Protein AF-T0JIM7-F1 (afdb_monomer_lite)

Foldseek 3Di:
DVVLVLLVVVWWWKKKKKFFPPDQQRWMWIWIWTQHPVRDIDTPDTDRIDGDGNDDVVVVVCVVCVQWDKAAPCVVLVVLLLVVCQVVPFDADPVVRDTPDDDPVVSVVVVVPDDRFAASDDDPVTMGIGMMIIHGDPNSVVVVVVVVCVVPCVVVVDDPVVPD

Radius of gyration: 20.92 Å; chains: 1; bounding box: 67×40×55 Å

Structure (mmCIF, N/CA/C/O backbone):
data_AF-T0JIM7-F1
#
_entry.id   AF-T0JIM7-F1
#
loop_
_atom_site.group_PDB
_atom_site.id
_atom_site.type_symbol
_atom_site.label_atom_id
_atom_site.label_alt_id
_atom_site.label_comp_id
_atom_site.label_asym_id
_atom_site.label_entity_id
_atom_site.label_seq_id
_atom_site.pdbx_PDB_ins_code
_atom_site.Cartn_x
_atom_site.Cartn_y
_atom_site.Cartn_z
_atom_site.occupancy
_atom_site.B_iso_or_equiv
_atom_site.auth_seq_id
_atom_site.auth_comp_id
_atom_site.auth_asym_id
_atom_site.auth_atom_id
_atom_site.pdbx_PDB_model_num
ATOM 1 N N . MET A 1 1 ? -10.910 3.613 17.545 1.00 74.69 1 MET A N 1
ATOM 2 C CA . MET A 1 1 ? -9.648 2.820 17.351 1.00 74.69 1 MET A CA 1
ATOM 3 C C . MET A 1 1 ? -8.593 3.648 16.605 1.00 74.69 1 MET A C 1
ATOM 5 O O . MET A 1 1 ? -8.886 4.074 15.494 1.00 74.69 1 MET A O 1
ATOM 9 N N . PRO A 1 2 ? -7.342 3.807 17.102 1.00 83.56 2 PRO A N 1
ATOM 10 C CA . PRO A 1 2 ? -6.458 4.910 16.692 1.00 83.56 2 PRO A CA 1
ATOM 11 C C . PRO A 1 2 ? -6.187 5.067 15.190 1.00 83.56 2 PRO A C 1
ATOM 13 O O . PRO A 1 2 ? -6.072 6.192 14.723 1.00 83.56 2 PRO A O 1
ATOM 16 N N . TRP A 1 3 ? -6.057 3.973 14.433 1.00 90.19 3 TRP A N 1
ATOM 17 C CA . TRP A 1 3 ? -5.817 4.029 12.984 1.00 90.19 3 TRP A CA 1
ATOM 18 C C . TRP A 1 3 ? -7.104 4.190 12.169 1.00 90.19 3 TRP A C 1
ATOM 20 O O . TRP A 1 3 ? -7.096 4.895 11.172 1.00 90.19 3 TRP A O 1
ATOM 30 N N . MET A 1 4 ? -8.219 3.591 12.590 1.00 92.50 4 MET A N 1
ATOM 31 C CA . MET A 1 4 ? -9.506 3.789 11.914 1.00 92.50 4 MET A CA 1
ATOM 32 C C . MET A 1 4 ? -9.985 5.237 12.087 1.00 92.50 4 MET A C 1
ATOM 34 O O . MET A 1 4 ? -10.427 5.862 11.127 1.00 92.50 4 MET A O 1
ATOM 38 N N . ASP A 1 5 ? -9.813 5.789 13.293 1.00 91.19 5 ASP A N 1
ATOM 39 C CA . ASP A 1 5 ? -10.121 7.191 13.588 1.00 91.19 5 ASP A CA 1
ATOM 40 C C . ASP A 1 5 ? -9.229 8.131 12.767 1.00 91.19 5 ASP A C 1
ATOM 42 O O . ASP A 1 5 ? -9.697 9.156 12.284 1.00 91.19 5 ASP A O 1
ATOM 46 N N . ALA A 1 6 ? -7.954 7.770 12.574 1.00 92.94 6 ALA A N 1
ATOM 47 C CA . ALA A 1 6 ? -7.019 8.535 11.752 1.00 92.94 6 ALA A CA 1
ATOM 48 C C . ALA A 1 6 ? -7.495 8.641 10.294 1.00 92.94 6 ALA A C 1
ATOM 50 O O . ALA A 1 6 ? -7.589 9.752 9.779 1.00 92.94 6 ALA A O 1
ATOM 51 N N . ILE A 1 7 ? -7.914 7.528 9.676 1.00 94.00 7 ILE A N 1
ATOM 52 C CA . ILE A 1 7 ? -8.484 7.550 8.314 1.00 94.00 7 ILE A CA 1
ATOM 53 C C . ILE A 1 7 ? -9.724 8.451 8.273 1.00 94.00 7 ILE A C 1
ATOM 55 O O . ILE A 1 7 ? -9.853 9.290 7.384 1.00 94.00 7 ILE A O 1
ATOM 59 N N . ASN A 1 8 ? -10.618 8.335 9.258 1.00 90.25 8 ASN A N 1
ATOM 60 C CA . ASN A 1 8 ? -11.823 9.165 9.322 1.00 90.25 8 ASN A CA 1
ATOM 61 C C . ASN A 1 8 ? -11.515 10.670 9.496 1.00 90.25 8 ASN A C 1
ATOM 63 O O . ASN A 1 8 ? -12.306 11.517 9.086 1.00 90.25 8 ASN A O 1
ATOM 67 N N . ASN A 1 9 ? -10.357 11.009 10.069 1.00 91.25 9 ASN A N 1
ATOM 68 C CA . ASN A 1 9 ? -9.869 12.383 10.209 1.00 91.25 9 ASN A CA 1
ATOM 69 C C . ASN A 1 9 ? -9.078 12.885 8.987 1.00 91.25 9 ASN A C 1
ATOM 71 O O . ASN A 1 9 ? -8.677 14.049 8.967 1.00 91.25 9 ASN A O 1
ATOM 75 N N . GLY A 1 10 ? -8.886 12.045 7.965 1.00 93.06 10 GLY A N 1
ATOM 76 C CA . GLY A 1 10 ? -8.150 12.377 6.745 1.00 93.06 10 GLY A CA 1
ATOM 77 C C . GLY A 1 10 ? -6.639 12.142 6.822 1.00 93.06 10 GLY A C 1
ATOM 78 O O .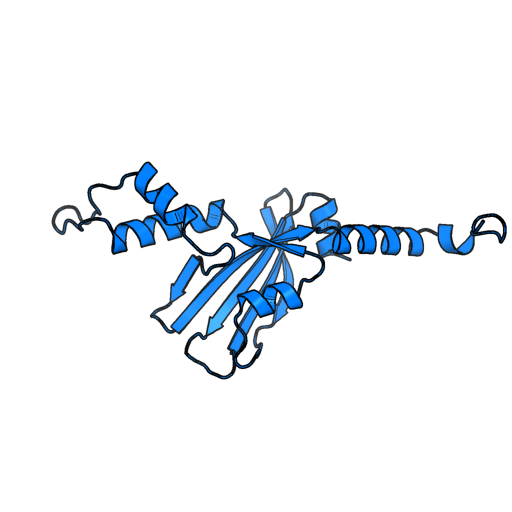 GLY A 1 10 ? -5.926 12.611 5.938 1.00 93.06 10 GLY A O 1
ATOM 79 N N . ASP A 1 11 ? -6.155 11.441 7.850 1.00 95.88 11 ASP A N 1
ATOM 80 C CA . ASP A 1 11 ? -4.767 10.981 7.922 1.00 95.88 11 ASP A CA 1
ATOM 81 C C . ASP A 1 11 ? -4.591 9.678 7.125 1.00 95.88 11 ASP A C 1
ATOM 83 O O . ASP A 1 11 ? -5.513 8.867 6.997 1.00 95.88 11 ASP A O 1
ATOM 87 N N . ASP A 1 12 ? -3.377 9.435 6.638 1.00 96.75 12 ASP A N 1
ATOM 88 C CA . ASP A 1 12 ? -3.067 8.227 5.881 1.00 96.75 12 ASP A CA 1
ATOM 89 C C . ASP A 1 12 ? -2.652 7.083 6.807 1.00 96.75 12 ASP A C 1
ATOM 91 O O . ASP A 1 12 ? -1.831 7.250 7.712 1.00 96.75 12 ASP A O 1
ATOM 95 N N . VAL A 1 13 ? -3.177 5.884 6.550 1.00 97.62 13 VAL A N 1
ATOM 96 C CA . VAL A 1 13 ? -2.736 4.651 7.208 1.00 97.62 13 VAL A CA 1
ATOM 97 C C . VAL A 1 13 ? -1.993 3.793 6.202 1.00 97.62 13 VAL A C 1
ATOM 99 O O . VAL A 1 13 ? -2.571 3.324 5.222 1.00 97.62 13 VAL A O 1
ATOM 102 N N . ILE A 1 14 ? -0.707 3.580 6.467 1.00 98.06 14 ILE A N 1
ATOM 103 C CA . ILE A 1 14 ? 0.203 2.849 5.591 1.00 98.06 14 ILE A CA 1
ATOM 104 C C . ILE A 1 14 ? 0.658 1.564 6.277 1.00 98.06 14 ILE A C 1
ATOM 106 O O . ILE A 1 14 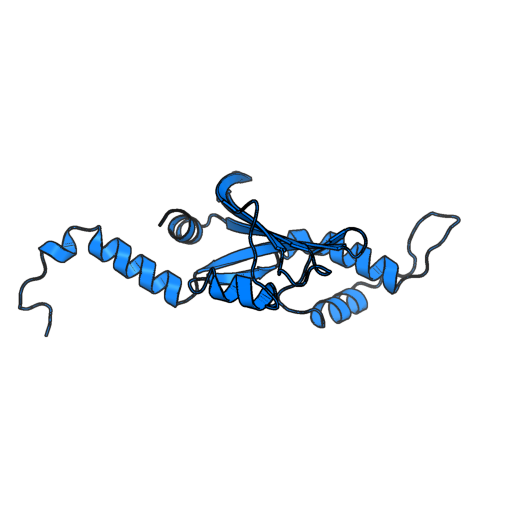? 1.081 1.575 7.436 1.00 98.06 14 ILE A O 1
ATOM 110 N N . LEU A 1 15 ? 0.593 0.462 5.540 1.00 98.06 15 LEU A N 1
ATOM 111 C CA . LEU A 1 15 ? 1.189 -0.816 5.885 1.00 98.06 15 LEU A CA 1
ATOM 112 C C . LEU A 1 15 ? 2.456 -1.020 5.058 1.00 98.06 15 LEU A C 1
ATOM 114 O O . LEU A 1 15 ? 2.390 -1.128 3.838 1.00 98.06 15 LEU A O 1
ATOM 118 N N . GLU A 1 16 ? 3.596 -1.129 5.723 1.00 98.25 16 GLU A N 1
ATOM 119 C CA . GLU A 1 16 ? 4.840 -1.606 5.118 1.00 98.25 16 GLU A CA 1
ATOM 120 C C . GLU A 1 16 ? 5.047 -3.067 5.506 1.00 98.25 16 GLU A C 1
ATOM 122 O O . GLU A 1 16 ? 4.813 -3.439 6.660 1.00 98.25 16 GLU A O 1
ATOM 127 N N . ALA A 1 17 ? 5.453 -3.905 4.556 1.00 98.00 17 ALA A N 1
ATOM 128 C CA . ALA A 1 17 ? 5.713 -5.312 4.827 1.00 98.00 17 ALA A CA 1
ATOM 129 C C . ALA A 1 17 ? 6.868 -5.861 3.990 1.00 98.00 17 ALA A C 1
ATOM 131 O O . ALA A 1 17 ? 7.003 -5.511 2.820 1.00 98.00 17 ALA A O 1
ATOM 132 N N . ASP A 1 18 ? 7.632 -6.775 4.587 1.00 97.69 18 ASP A N 1
ATOM 133 C CA . ASP A 1 18 ? 8.630 -7.580 3.885 1.00 97.69 18 ASP A CA 1
ATOM 134 C C . ASP A 1 18 ? 8.184 -9.043 3.860 1.00 97.69 18 ASP A C 1
ATOM 136 O O . ASP A 1 18 ? 7.848 -9.615 4.902 1.00 97.69 18 ASP A O 1
ATOM 140 N N . GLU A 1 19 ? 8.246 -9.676 2.693 1.00 96.88 19 GLU A N 1
ATOM 141 C CA . GLU A 1 19 ? 7.973 -11.099 2.492 1.00 96.88 19 GLU A CA 1
ATOM 142 C C . GLU A 1 19 ? 9.234 -11.830 2.036 1.00 96.88 19 GLU A C 1
ATOM 144 O O . GLU A 1 19 ? 9.790 -11.534 0.984 1.00 96.88 19 GLU A O 1
ATOM 149 N N . TRP A 1 20 ? 9.659 -12.864 2.765 1.00 95.75 20 TRP A N 1
ATOM 150 C CA . TRP A 1 20 ? 10.713 -13.763 2.285 1.00 95.75 20 TRP A CA 1
ATOM 151 C C . TRP A 1 20 ? 10.132 -14.833 1.351 1.00 95.75 20 TRP A C 1
ATOM 153 O O . TRP A 1 20 ? 9.814 -15.944 1.793 1.00 95.75 20 TRP A O 1
ATOM 163 N N . VAL A 1 21 ? 10.073 -14.530 0.053 1.00 92.25 21 VAL A N 1
ATOM 164 C CA . VAL A 1 21 ? 9.375 -15.331 -0.977 1.00 92.25 21 VAL A CA 1
ATOM 165 C C . VAL A 1 21 ? 9.882 -16.772 -1.104 1.00 92.25 21 VAL A C 1
ATOM 167 O O . VAL A 1 21 ? 9.123 -17.702 -1.366 1.00 92.25 21 VAL A O 1
ATOM 170 N N . ASN A 1 22 ? 11.170 -17.008 -0.834 1.00 87.62 22 ASN A N 1
ATOM 171 C CA . ASN A 1 22 ? 11.784 -18.338 -0.939 1.00 87.62 22 ASN A CA 1
ATOM 172 C C . ASN A 1 22 ? 11.668 -19.182 0.346 1.00 87.62 22 ASN A C 1
ATOM 174 O O . ASN A 1 22 ? 12.316 -20.229 0.470 1.00 87.62 22 ASN A O 1
ATOM 178 N N . LYS A 1 23 ? 10.908 -18.735 1.354 1.00 84.44 23 LYS A N 1
ATOM 179 C CA . LYS A 1 23 ? 10.763 -19.439 2.637 1.00 84.44 23 LYS A CA 1
ATOM 180 C C . LYS A 1 23 ? 9.352 -20.004 2.779 1.00 84.44 23 LYS A C 1
ATOM 182 O O . LYS A 1 23 ? 8.402 -19.277 3.031 1.00 84.44 23 LYS A O 1
ATOM 187 N N . SER A 1 24 ? 9.235 -21.334 2.786 1.00 86.12 24 SER A N 1
ATOM 188 C CA . SER A 1 24 ? 7.957 -22.047 2.990 1.00 86.12 24 SER A CA 1
ATOM 189 C C . SER A 1 24 ? 7.279 -21.790 4.345 1.00 86.12 24 SER A C 1
ATOM 191 O O . SER A 1 24 ? 6.133 -22.183 4.552 1.00 86.12 24 SER A O 1
ATOM 193 N N . SER A 1 25 ? 7.973 -21.134 5.279 1.00 89.19 25 SER A N 1
ATOM 194 C CA . SER A 1 25 ? 7.411 -20.677 6.547 1.00 89.19 25 SER A CA 1
ATOM 195 C C . SER A 1 25 ? 6.491 -19.456 6.408 1.00 89.19 25 SER A C 1
ATOM 197 O O . SER A 1 25 ? 5.845 -19.095 7.392 1.00 89.19 25 SER A O 1
ATOM 199 N N . GLY A 1 26 ? 6.471 -18.787 5.247 1.00 90.88 26 GLY A N 1
ATOM 200 C CA . GLY A 1 26 ? 5.750 -17.526 5.038 1.00 90.88 26 GLY A CA 1
ATOM 201 C C . GLY A 1 26 ? 6.293 -16.411 5.921 1.00 90.88 26 GLY A C 1
ATOM 202 O O . GLY A 1 26 ? 5.519 -15.695 6.553 1.00 90.88 26 GLY A O 1
ATOM 203 N N . ARG A 1 27 ? 7.623 -16.356 6.070 1.00 95.69 27 ARG A N 1
ATOM 204 C CA . ARG A 1 27 ? 8.294 -15.424 6.984 1.00 95.69 27 ARG A CA 1
ATOM 205 C C . ARG A 1 27 ? 8.190 -13.999 6.444 1.00 95.69 27 ARG A C 1
ATOM 207 O O . ARG A 1 27 ? 8.464 -13.800 5.266 1.00 95.69 27 ARG A O 1
ATOM 214 N N . GLY A 1 28 ? 7.919 -13.045 7.330 1.00 95.62 28 GLY A N 1
ATOM 215 C CA . GLY A 1 28 ? 7.881 -11.623 7.000 1.00 95.62 28 GLY A CA 1
ATOM 216 C C . GLY A 1 28 ? 7.973 -10.698 8.197 1.00 95.62 28 GLY A C 1
ATOM 217 O O . GLY A 1 28 ? 8.112 -11.150 9.341 1.00 95.62 28 GLY A O 1
ATOM 218 N N . SER A 1 29 ? 7.884 -9.408 7.908 1.00 97.06 29 SER A N 1
ATOM 219 C CA . SER A 1 29 ? 7.771 -8.313 8.870 1.00 97.06 29 SER A CA 1
ATOM 220 C C . SER A 1 29 ? 6.683 -7.340 8.413 1.00 97.06 29 SER A C 1
ATOM 222 O O . SER A 1 29 ? 6.349 -7.293 7.232 1.00 97.06 29 SER A O 1
ATOM 224 N N . PHE A 1 30 ? 6.084 -6.616 9.358 1.00 96.81 30 PHE A N 1
ATOM 225 C CA . PHE A 1 30 ? 4.992 -5.681 9.089 1.00 96.81 30 PHE A CA 1
ATOM 226 C C . PHE A 1 30 ? 5.123 -4.467 10.000 1.00 96.81 30 PHE A C 1
ATOM 228 O O . PHE A 1 30 ? 5.380 -4.609 11.200 1.00 96.81 30 PHE A O 1
ATOM 235 N N . ILE A 1 31 ? 4.871 -3.287 9.454 1.00 97.75 31 ILE A N 1
ATOM 236 C CA . ILE A 1 31 ? 4.794 -2.027 10.182 1.00 97.75 31 ILE A CA 1
ATOM 237 C C . ILE A 1 31 ? 3.519 -1.326 9.735 1.00 97.75 31 ILE A C 1
ATOM 239 O O . ILE A 1 31 ? 3.353 -1.018 8.560 1.00 97.75 31 ILE A O 1
ATOM 243 N N . LEU A 1 32 ? 2.621 -1.056 10.679 1.00 97.31 32 LEU A N 1
ATOM 244 C CA . LEU A 1 32 ? 1.476 -0.186 10.441 1.00 97.31 32 LEU A CA 1
ATOM 245 C C . LEU A 1 32 ? 1.812 1.200 10.983 1.00 97.31 32 LEU A C 1
ATOM 247 O O . LEU A 1 32 ? 2.183 1.343 12.156 1.00 97.31 32 LEU A O 1
ATOM 251 N N . LYS A 1 33 ? 1.655 2.225 10.151 1.00 97.06 33 LYS A N 1
ATOM 252 C CA . LYS A 1 33 ? 1.912 3.615 10.517 1.00 97.06 33 LYS A CA 1
ATOM 253 C C . LYS A 1 33 ? 0.774 4.533 10.110 1.00 97.06 33 LYS A C 1
ATOM 255 O O . LYS A 1 33 ? 0.054 4.271 9.153 1.00 97.06 33 LYS A O 1
ATOM 260 N N . ILE A 1 34 ? 0.638 5.609 10.871 1.00 97.50 34 ILE A N 1
ATOM 261 C CA . ILE A 1 34 ? -0.223 6.744 10.557 1.00 97.50 34 ILE A CA 1
ATOM 262 C C . ILE A 1 34 ? 0.684 7.878 10.085 1.00 97.50 34 ILE A C 1
ATOM 264 O O . ILE A 1 34 ? 1.691 8.160 10.742 1.00 97.50 34 ILE A O 1
ATOM 268 N N . ILE A 1 35 ? 0.330 8.510 8.973 1.00 96.25 35 ILE A N 1
ATOM 269 C CA . ILE A 1 35 ? 0.972 9.715 8.454 1.00 96.25 35 ILE A CA 1
ATOM 270 C C . ILE A 1 35 ? -0.044 10.846 8.570 1.00 96.25 35 ILE A C 1
ATOM 272 O O . ILE A 1 35 ? -1.093 10.809 7.930 1.00 96.25 35 ILE A O 1
ATOM 276 N N . ASP A 1 36 ? 0.255 11.825 9.424 1.00 93.12 36 ASP A N 1
ATOM 277 C CA . ASP A 1 36 ? -0.644 12.959 9.634 1.00 93.12 36 ASP A CA 1
ATOM 278 C C . ASP A 1 36 ? -0.583 13.981 8.487 1.00 93.12 36 ASP A C 1
ATOM 280 O O . ASP A 1 36 ? 0.303 13.950 7.626 1.00 93.12 36 ASP A O 1
ATOM 284 N N . SER A 1 37 ? -1.492 14.956 8.508 1.00 89.19 37 SER A N 1
ATOM 285 C CA . SER A 1 37 ? -1.527 16.054 7.529 1.00 89.19 37 SER A CA 1
ATOM 286 C C . SER A 1 37 ? -0.218 16.858 7.408 1.00 89.19 37 SER A C 1
ATOM 288 O O . SER A 1 37 ? -0.017 17.559 6.417 1.00 89.19 37 SER A O 1
ATOM 290 N N . ASN A 1 38 ? 0.666 16.808 8.412 1.00 90.62 38 ASN A N 1
ATOM 291 C CA . ASN A 1 38 ? 1.977 17.464 8.410 1.00 90.62 38 ASN A CA 1
ATOM 292 C C . ASN A 1 38 ? 3.107 16.518 7.970 1.00 90.62 38 ASN A C 1
ATOM 294 O O . ASN A 1 38 ? 4.279 16.850 8.164 1.00 90.62 38 ASN A O 1
ATOM 298 N N . GLN A 1 39 ? 2.770 15.359 7.395 1.00 91.19 39 GLN A N 1
ATOM 299 C CA . GLN A 1 39 ? 3.707 14.318 6.966 1.00 91.19 39 GLN A CA 1
ATOM 300 C C . GLN A 1 39 ? 4.517 13.713 8.120 1.00 91.19 39 GLN A C 1
ATOM 302 O O . GLN A 1 39 ? 5.620 13.197 7.929 1.00 91.19 39 GLN A O 1
ATOM 307 N N . LYS A 1 40 ? 3.996 13.777 9.349 1.00 93.06 40 LYS A N 1
ATOM 308 C CA . LYS A 1 40 ? 4.643 13.147 10.495 1.00 93.06 40 LYS A CA 1
ATOM 309 C C . LYS A 1 40 ? 4.193 11.699 10.606 1.00 93.06 40 LYS A C 1
ATOM 311 O O . LYS A 1 40 ? 3.014 11.410 10.791 1.00 93.06 40 LYS A O 1
ATOM 316 N N . GLU A 1 41 ? 5.168 10.799 10.584 1.00 95.12 41 GLU A N 1
ATOM 317 C CA . GLU A 1 41 ? 4.916 9.372 10.738 1.00 95.12 41 GLU A CA 1
ATOM 318 C C . GLU A 1 41 ? 4.839 8.954 12.214 1.00 95.12 41 GLU A C 1
ATOM 320 O O . GLU A 1 41 ? 5.637 9.372 13.063 1.00 95.12 41 GLU A O 1
ATOM 325 N N . LYS A 1 42 ? 3.890 8.067 12.518 1.00 95.69 42 LYS A N 1
ATOM 326 C CA . LYS A 1 42 ? 3.760 7.387 13.806 1.00 95.69 42 LYS A CA 1
ATOM 327 C C . LYS A 1 42 ? 3.509 5.900 13.582 1.00 95.69 42 LYS A C 1
ATOM 329 O O . LYS A 1 42 ? 2.444 5.519 13.104 1.00 95.69 42 LYS A O 1
ATOM 334 N N . ILE A 1 43 ? 4.446 5.061 14.017 1.00 96.06 43 ILE A N 1
ATOM 335 C CA . ILE A 1 43 ? 4.252 3.607 14.070 1.00 96.06 43 ILE A CA 1
ATOM 336 C C . ILE A 1 43 ? 3.204 3.292 15.141 1.00 96.06 43 ILE A C 1
ATOM 338 O O . ILE A 1 43 ? 3.329 3.725 16.291 1.00 96.06 43 ILE A O 1
ATOM 342 N N . VAL A 1 44 ? 2.164 2.551 14.762 1.00 95.19 44 VAL A N 1
ATOM 343 C CA . VAL A 1 44 ? 1.105 2.107 15.683 1.00 95.19 44 VAL A CA 1
ATOM 344 C C . VAL A 1 44 ? 1.155 0.614 15.963 1.00 95.19 44 VAL A C 1
ATOM 346 O O . VAL A 1 44 ? 0.760 0.196 17.050 1.00 95.19 44 VAL A O 1
ATOM 349 N N . ILE A 1 45 ? 1.670 -0.181 15.024 1.00 94.56 45 ILE A N 1
ATOM 350 C CA . ILE A 1 45 ? 1.887 -1.618 15.191 1.00 94.56 45 ILE A CA 1
ATOM 351 C C . ILE A 1 45 ? 3.195 -1.993 14.501 1.00 94.56 45 ILE A C 1
ATOM 353 O O . ILE A 1 45 ? 3.471 -1.528 13.398 1.00 94.56 45 ILE A O 1
ATOM 357 N N . GLU A 1 46 ? 3.969 -2.868 15.136 1.00 96.44 46 GLU A N 1
ATOM 358 C CA . GLU A 1 46 ? 5.167 -3.467 14.557 1.00 96.44 46 GLU A CA 1
ATOM 359 C C . GLU A 1 46 ? 5.164 -4.977 14.829 1.00 96.44 46 GLU A C 1
ATOM 361 O O . GLU A 1 46 ? 5.090 -5.424 15.978 1.00 96.44 46 GLU A O 1
ATOM 366 N N . TRP A 1 47 ? 5.254 -5.768 13.762 1.00 96.12 47 TRP A N 1
ATOM 367 C CA . TRP A 1 47 ? 5.477 -7.209 13.811 1.00 96.12 47 TRP A CA 1
ATOM 368 C C . TRP A 1 47 ? 6.815 -7.515 13.138 1.00 96.12 47 TRP A C 1
ATOM 370 O O . TRP A 1 47 ? 6.851 -7.775 11.937 1.00 96.12 47 TRP A O 1
ATOM 380 N N . PRO A 1 48 ? 7.930 -7.516 13.889 1.00 94.81 48 PRO A N 1
ATOM 381 C CA . PRO A 1 48 ? 9.257 -7.716 13.303 1.00 94.81 48 PRO A CA 1
ATOM 382 C C . PRO A 1 48 ? 9.470 -9.152 12.801 1.00 94.81 48 PRO A C 1
ATOM 384 O O . PRO A 1 48 ? 10.364 -9.408 11.998 1.00 94.81 48 PRO A O 1
ATOM 387 N N . TYR A 1 49 ? 8.657 -10.096 13.286 1.00 93.75 49 TYR A N 1
ATOM 388 C CA . TYR A 1 49 ? 8.672 -11.492 12.868 1.00 93.75 49 TYR A CA 1
ATOM 389 C C . TYR A 1 49 ? 7.244 -12.019 12.784 1.00 93.75 49 TYR A C 1
ATOM 391 O O . TYR A 1 49 ? 6.579 -12.196 13.807 1.00 93.75 49 TYR A O 1
ATOM 399 N N . ALA A 1 50 ? 6.800 -12.321 11.574 1.00 92.81 50 ALA A N 1
ATOM 400 C CA . ALA A 1 50 ? 5.524 -12.956 11.306 1.00 92.81 50 ALA A CA 1
ATOM 401 C C . ALA A 1 50 ? 5.717 -14.181 10.404 1.00 92.81 50 ALA A C 1
ATOM 403 O O . ALA A 1 50 ? 6.678 -14.263 9.638 1.00 92.81 50 ALA A O 1
ATOM 404 N N . TYR A 1 51 ? 4.830 -15.164 10.550 1.00 94.25 51 TYR A N 1
ATOM 405 C CA . TYR A 1 51 ? 4.914 -16.450 9.861 1.00 94.25 51 TYR A CA 1
ATOM 406 C C . TYR A 1 51 ? 3.515 -16.887 9.442 1.00 94.25 51 TYR A C 1
ATOM 408 O O . TYR A 1 51 ? 2.688 -17.214 10.293 1.00 94.25 51 TYR A O 1
ATOM 416 N N . PHE A 1 52 ? 3.261 -16.912 8.136 1.00 92.31 52 PHE A N 1
ATOM 417 C CA . PHE A 1 52 ? 1.937 -17.221 7.582 1.00 92.31 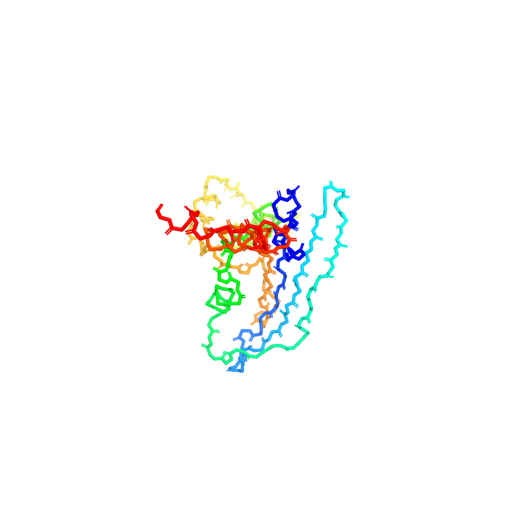52 PHE A CA 1
ATOM 418 C C . PHE A 1 52 ? 1.875 -18.547 6.822 1.00 92.31 52 PHE A C 1
ATOM 420 O O . PHE A 1 52 ? 0.838 -18.878 6.245 1.00 92.31 52 PHE A O 1
ATOM 427 N N . GLY A 1 53 ? 2.941 -19.351 6.859 1.00 91.31 53 GLY A N 1
ATOM 428 C CA . GLY A 1 53 ? 3.001 -20.625 6.146 1.00 91.31 53 GLY A CA 1
ATOM 429 C C . GLY A 1 53 ? 2.980 -20.427 4.630 1.00 91.31 53 GLY A C 1
ATOM 430 O O . GLY A 1 53 ? 3.641 -19.541 4.111 1.00 91.31 53 GLY A O 1
ATOM 431 N N . MET A 1 54 ? 2.218 -21.253 3.915 1.00 88.25 54 MET A N 1
ATOM 432 C CA . MET A 1 54 ? 2.166 -21.255 2.441 1.00 88.25 54 MET A CA 1
ATOM 433 C C . MET A 1 54 ? 1.123 -20.289 1.855 1.00 88.25 54 MET A C 1
ATOM 435 O O . MET A 1 54 ? 0.616 -20.515 0.761 1.00 88.25 54 MET A O 1
ATOM 439 N N . GLN A 1 55 ? 0.725 -19.271 2.610 1.00 91.44 55 GLN A N 1
ATOM 440 C CA . GLN A 1 55 ? -0.324 -18.338 2.202 1.00 91.44 55 GLN A CA 1
ATOM 441 C C . GLN A 1 55 ? 0.308 -17.156 1.478 1.00 91.44 55 GLN A C 1
ATOM 443 O O . GLN A 1 55 ? 1.348 -16.678 1.927 1.00 91.44 55 GLN A O 1
ATOM 448 N N . SER A 1 56 ? -0.317 -16.686 0.396 1.00 92.56 56 SER A N 1
ATOM 449 C CA . SER A 1 56 ? 0.139 -15.471 -0.279 1.00 92.56 56 SER A CA 1
ATOM 450 C C . SER A 1 56 ? 0.014 -14.277 0.665 1.00 92.56 56 SER A C 1
ATOM 452 O O . SER A 1 56 ? -0.916 -14.206 1.479 1.00 92.56 56 SER A O 1
ATOM 454 N N . TYR A 1 57 ? 0.943 -13.329 0.563 1.00 94.88 57 TYR A N 1
ATOM 455 C CA . TYR A 1 57 ? 0.878 -12.122 1.381 1.00 94.88 57 TYR A CA 1
ATOM 456 C C . TYR A 1 57 ? -0.346 -11.278 1.041 1.00 94.88 57 TYR A C 1
ATOM 458 O O . TYR A 1 57 ? -0.966 -10.738 1.951 1.00 94.88 57 TYR A O 1
ATOM 466 N N . GLU A 1 58 ? -0.793 -11.289 -0.216 1.00 94.00 58 GLU A N 1
ATOM 467 C CA . GLU A 1 58 ? -2.071 -10.701 -0.620 1.00 94.00 58 GLU A CA 1
ATOM 468 C C . GLU A 1 58 ? -3.247 -11.203 0.242 1.00 94.00 58 GLU A C 1
ATOM 470 O O . GLU A 1 58 ? -3.975 -10.405 0.842 1.00 94.00 58 GLU A O 1
ATOM 475 N N . ASP A 1 59 ? -3.402 -12.523 0.383 1.00 94.50 59 ASP A N 1
ATOM 476 C CA . ASP A 1 59 ? -4.461 -13.106 1.211 1.00 94.50 59 ASP A CA 1
ATOM 477 C C . ASP A 1 59 ? -4.247 -12.812 2.698 1.00 94.50 59 ASP A C 1
ATOM 479 O O . ASP A 1 59 ? -5.205 -12.695 3.468 1.00 94.50 59 ASP A O 1
ATOM 483 N N . VAL A 1 60 ? -2.992 -12.754 3.149 1.00 95.50 60 VAL A N 1
ATOM 484 C CA . VAL A 1 60 ? -2.651 -12.389 4.529 1.00 95.50 60 VAL A CA 1
ATOM 485 C C . VAL A 1 60 ? -3.091 -10.957 4.825 1.00 95.50 60 VAL A C 1
ATOM 487 O O . VAL A 1 60 ? -3.791 -10.755 5.817 1.00 95.50 60 VAL A O 1
ATOM 490 N N . PHE A 1 61 ? -2.764 -9.986 3.969 1.00 96.19 61 PHE A N 1
ATOM 491 C CA . PHE A 1 61 ? -3.137 -8.585 4.160 1.00 96.19 61 PHE A CA 1
ATOM 492 C C . PHE A 1 61 ? -4.656 -8.433 4.276 1.00 96.19 61 PHE A C 1
ATOM 494 O O . PHE A 1 61 ? -5.146 -7.896 5.272 1.00 96.19 61 PHE A O 1
ATOM 501 N N . ARG A 1 62 ? -5.414 -9.015 3.335 1.00 95.50 62 ARG A N 1
ATOM 502 C CA . ARG A 1 62 ? -6.889 -8.966 3.333 1.00 95.50 62 ARG A CA 1
ATOM 503 C C . ARG A 1 62 ? -7.509 -9.553 4.609 1.00 95.50 62 ARG A C 1
ATOM 505 O O . ARG A 1 62 ? -8.561 -9.105 5.054 1.00 95.50 62 ARG A O 1
ATOM 512 N N . ARG A 1 63 ? -6.868 -10.552 5.226 1.00 94.81 63 ARG A N 1
ATOM 513 C CA . ARG A 1 63 ? -7.365 -11.195 6.458 1.00 94.81 63 ARG A CA 1
ATOM 514 C C . ARG A 1 63 ? -6.927 -10.511 7.741 1.00 94.81 63 ARG A C 1
ATOM 516 O O . ARG A 1 63 ? -7.652 -10.602 8.729 1.00 94.81 63 ARG A O 1
ATOM 523 N N . LEU A 1 64 ? -5.762 -9.870 7.752 1.00 94.00 64 LEU A N 1
ATOM 524 C CA . LEU A 1 64 ? -5.307 -9.074 8.894 1.00 94.00 64 LEU A CA 1
ATOM 525 C C . LEU A 1 64 ? -6.095 -7.766 9.009 1.00 94.00 64 LEU A C 1
ATOM 527 O O . LEU A 1 64 ? -6.353 -7.305 10.122 1.00 94.00 64 LEU A O 1
ATOM 531 N N . PHE A 1 65 ? -6.527 -7.207 7.876 1.00 95.38 65 PHE A N 1
ATOM 532 C CA . PHE A 1 65 ? -7.228 -5.926 7.807 1.00 95.38 65 PHE A CA 1
ATOM 533 C C . PHE A 1 65 ? -8.602 -6.052 7.126 1.00 95.38 65 PHE A C 1
ATOM 535 O O . PHE A 1 65 ? -8.867 -5.360 6.150 1.00 95.38 65 PHE A O 1
ATOM 542 N N . PRO A 1 66 ? -9.525 -6.887 7.645 1.00 95.81 66 PRO A N 1
ATOM 543 C CA . PRO A 1 66 ? -10.832 -7.109 7.013 1.00 95.81 66 PRO A CA 1
ATOM 544 C C . PRO A 1 66 ? -11.744 -5.869 7.044 1.00 95.81 66 PRO A C 1
ATOM 546 O O . PRO A 1 66 ? -12.760 -5.813 6.357 1.00 95.81 66 PRO A O 1
ATOM 549 N N . TRP A 1 67 ? -11.401 -4.888 7.877 1.00 95.31 67 TRP A N 1
ATOM 550 C CA . TRP A 1 67 ? -12.083 -3.604 8.009 1.00 95.31 67 TRP A CA 1
ATOM 551 C C . TRP A 1 67 ? -11.631 -2.573 6.962 1.00 95.31 67 TRP A C 1
ATOM 553 O O . TRP A 1 67 ? -12.222 -1.495 6.892 1.00 95.31 67 TRP A O 1
ATOM 563 N N . ALA A 1 68 ? -10.582 -2.877 6.191 1.00 97.12 68 ALA A N 1
ATOM 564 C CA . ALA A 1 68 ? -9.984 -1.961 5.235 1.00 97.12 68 ALA A CA 1
ATOM 565 C C . ALA A 1 68 ? -10.148 -2.444 3.792 1.00 97.12 68 ALA A C 1
ATOM 567 O O . ALA A 1 68 ? -10.106 -3.647 3.526 1.00 97.12 68 ALA A O 1
ATOM 568 N N . ASP A 1 69 ? -10.279 -1.496 2.869 1.00 97.62 69 ASP A N 1
ATOM 569 C CA . ASP A 1 69 ? -9.867 -1.705 1.485 1.00 97.62 69 ASP A CA 1
ATOM 570 C C . ASP A 1 69 ? -8.357 -1.426 1.397 1.00 97.62 69 ASP A C 1
ATOM 572 O O . ASP A 1 69 ? -7.818 -0.571 2.108 1.00 97.62 69 ASP A O 1
ATOM 576 N N . ILE A 1 70 ? -7.650 -2.220 0.592 1.00 97.81 70 ILE A N 1
ATOM 577 C CA . ILE A 1 70 ? -6.186 -2.232 0.532 1.00 97.81 70 ILE A CA 1
ATOM 578 C C . ILE A 1 70 ? -5.770 -1.895 -0.892 1.00 97.81 70 ILE A C 1
ATOM 580 O O . ILE A 1 70 ? -6.155 -2.590 -1.832 1.00 97.81 70 ILE A O 1
ATOM 584 N N . HIS A 1 71 ? -4.955 -0.857 -1.027 1.00 97.12 71 HIS A N 1
ATOM 585 C CA . HIS A 1 71 ? -4.437 -0.377 -2.302 1.00 97.12 71 HIS A CA 1
ATOM 586 C C . HIS A 1 71 ? -2.924 -0.196 -2.214 1.00 97.12 71 HIS A C 1
ATOM 588 O O . HIS A 1 71 ? -2.383 -0.023 -1.122 1.00 97.12 71 HIS A O 1
ATOM 594 N N . ILE A 1 72 ? -2.226 -0.212 -3.347 1.00 97.69 72 ILE A N 1
ATOM 595 C CA . ILE A 1 72 ? -0.841 0.268 -3.381 1.00 97.69 72 ILE A CA 1
ATOM 596 C C . ILE A 1 72 ? -0.786 1.766 -3.059 1.00 97.69 72 ILE A C 1
ATOM 598 O O . ILE A 1 72 ? -1.752 2.503 -3.276 1.00 97.69 72 ILE A O 1
ATOM 602 N N . ASP A 1 73 ? 0.350 2.220 -2.541 1.00 97.25 73 ASP A N 1
ATOM 603 C CA . ASP A 1 73 ? 0.661 3.647 -2.464 1.00 97.25 73 ASP A CA 1
ATOM 604 C C . ASP A 1 73 ? 1.106 4.127 -3.858 1.00 97.25 73 ASP A C 1
ATOM 606 O O . ASP A 1 73 ? 2.286 4.074 -4.188 1.00 97.25 73 ASP A O 1
ATOM 610 N N . ASP A 1 74 ? 0.137 4.487 -4.708 1.00 95.56 74 ASP A N 1
ATOM 611 C CA . ASP A 1 74 ? 0.322 4.727 -6.151 1.00 95.56 74 ASP A CA 1
ATOM 612 C C . ASP A 1 74 ? 1.481 5.686 -6.462 1.00 95.56 74 ASP A C 1
ATOM 614 O O . ASP A 1 74 ? 2.393 5.334 -7.212 1.00 95.56 74 ASP A O 1
ATOM 618 N N . ASP A 1 75 ? 1.495 6.845 -5.794 1.00 94.88 75 ASP A N 1
ATOM 619 C CA . ASP A 1 75 ? 2.535 7.868 -5.937 1.00 94.88 75 ASP A CA 1
ATOM 620 C C . ASP A 1 75 ? 3.917 7.331 -5.533 1.00 94.88 75 ASP A C 1
ATOM 622 O O . ASP A 1 75 ? 4.927 7.666 -6.150 1.00 94.88 75 ASP A O 1
ATOM 626 N N . PHE A 1 76 ? 3.978 6.482 -4.502 1.00 96.25 76 PHE A N 1
ATOM 627 C CA . PHE A 1 76 ? 5.227 5.856 -4.071 1.00 96.25 76 PHE A CA 1
ATOM 628 C C . PHE A 1 76 ? 5.701 4.784 -5.057 1.00 96.25 76 PHE A C 1
ATOM 630 O O . PHE A 1 76 ? 6.903 4.635 -5.261 1.00 96.25 76 PHE A O 1
ATOM 637 N N . TYR A 1 77 ? 4.779 4.021 -5.645 1.00 97.94 77 TYR A N 1
ATOM 638 C CA . TYR A 1 77 ? 5.086 2.904 -6.541 1.00 97.94 77 TYR A CA 1
ATOM 639 C C . TYR A 1 77 ? 5.554 3.376 -7.915 1.00 97.94 77 TYR A C 1
ATOM 641 O O . TYR A 1 77 ? 6.405 2.719 -8.512 1.00 97.94 77 TYR A O 1
ATOM 649 N N . TYR A 1 78 ? 5.034 4.510 -8.389 1.00 96.50 78 TYR A N 1
ATOM 650 C CA . TYR A 1 78 ? 5.233 4.995 -9.751 1.00 96.50 78 TYR A CA 1
ATOM 651 C C . TYR A 1 78 ? 6.706 4.989 -10.190 1.00 96.50 78 TYR A C 1
ATOM 653 O O . TYR A 1 78 ? 7.044 4.399 -11.214 1.00 96.50 78 TYR A O 1
ATOM 661 N N . ASP A 1 79 ? 7.607 5.570 -9.393 1.00 95.62 79 ASP A N 1
ATOM 662 C CA . ASP A 1 79 ? 9.030 5.647 -9.748 1.00 95.62 79 ASP A CA 1
ATOM 663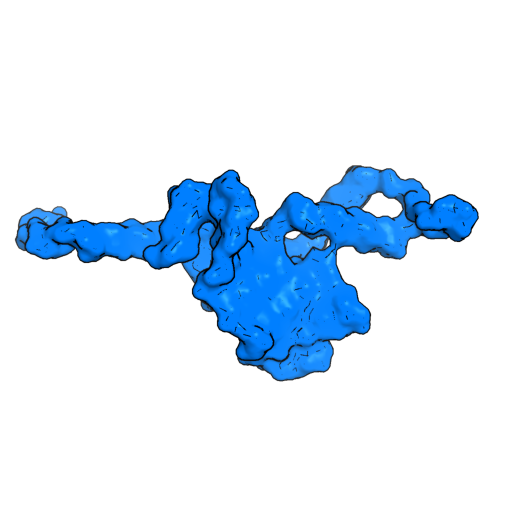 C C . ASP A 1 79 ? 9.701 4.262 -9.809 1.00 95.62 79 ASP A C 1
ATOM 665 O O . ASP A 1 79 ? 10.516 3.999 -10.698 1.00 95.62 79 ASP A O 1
ATOM 669 N N . TYR A 1 80 ? 9.340 3.347 -8.902 1.00 96.88 80 TYR A N 1
ATOM 670 C CA . TYR A 1 80 ? 9.869 1.979 -8.906 1.00 96.88 80 TYR A CA 1
ATOM 671 C C . TYR A 1 80 ? 9.376 1.189 -10.117 1.00 96.88 80 TYR A C 1
ATOM 673 O O . TYR A 1 80 ? 10.159 0.492 -10.763 1.00 96.88 80 TYR A O 1
ATOM 681 N N . GLU A 1 81 ? 8.093 1.328 -10.437 1.00 97.06 81 GLU A N 1
ATOM 682 C CA . GLU A 1 81 ? 7.453 0.679 -11.577 1.00 97.06 81 GLU A CA 1
ATOM 683 C C . GLU A 1 81 ? 8.020 1.207 -12.900 1.00 97.06 81 GLU A C 1
ATOM 685 O O . GLU A 1 81 ? 8.309 0.419 -13.798 1.00 97.06 81 GLU A O 1
ATOM 690 N N . VAL A 1 82 ? 8.274 2.516 -13.013 1.00 96.19 82 VAL A N 1
ATOM 691 C CA . VAL A 1 82 ? 8.970 3.109 -14.167 1.00 96.19 82 VAL A CA 1
ATOM 692 C C . VAL A 1 82 ? 10.365 2.506 -14.331 1.00 96.19 82 VAL A C 1
ATOM 694 O O . VAL A 1 82 ? 10.767 2.150 -15.444 1.00 96.19 82 VAL A O 1
ATOM 697 N N . ASP A 1 83 ? 11.123 2.384 -13.243 1.00 94.62 83 ASP A N 1
ATOM 698 C CA . ASP A 1 83 ? 12.464 1.802 -13.273 1.00 94.62 83 ASP A CA 1
ATOM 699 C C . ASP A 1 83 ? 12.448 0.315 -13.653 1.00 94.62 83 ASP A C 1
ATOM 701 O O . ASP A 1 83 ? 13.319 -0.145 -14.398 1.00 94.62 83 ASP A O 1
ATOM 705 N N . GLU A 1 84 ? 11.481 -0.450 -13.149 1.00 95.06 84 GLU A N 1
ATOM 706 C CA . GLU A 1 84 ? 11.287 -1.860 -13.494 1.00 95.06 84 GLU A CA 1
ATOM 707 C C . GLU A 1 84 ? 10.870 -2.039 -14.957 1.00 95.06 84 GLU A C 1
ATOM 709 O O . GLU A 1 84 ? 11.449 -2.868 -15.672 1.00 95.06 84 GLU A O 1
ATOM 714 N N . TYR A 1 85 ? 9.934 -1.214 -15.425 1.00 96.00 85 TYR A N 1
ATOM 715 C CA . TYR A 1 85 ? 9.489 -1.204 -16.810 1.00 96.00 85 TYR A CA 1
ATOM 716 C C . TYR A 1 85 ? 10.656 -0.933 -17.755 1.00 96.00 85 TYR A C 1
ATOM 718 O O . TYR A 1 85 ? 10.881 -1.697 -18.694 1.00 96.00 85 TYR A O 1
ATOM 726 N N . LYS A 1 86 ? 11.456 0.103 -17.471 1.00 95.31 86 LYS A N 1
ATOM 727 C CA . LYS A 1 86 ? 12.642 0.439 -18.267 1.00 95.31 86 LYS A CA 1
ATOM 728 C C . LYS A 1 86 ? 13.636 -0.718 -18.324 1.00 95.31 86 LYS A C 1
ATOM 730 O O . LYS A 1 86 ? 14.077 -1.078 -19.410 1.00 95.31 86 LYS A O 1
ATOM 735 N N . LYS A 1 87 ? 13.950 -1.344 -17.185 1.00 92.94 87 LYS A N 1
ATOM 736 C CA . LYS A 1 87 ? 14.870 -2.499 -17.122 1.00 92.94 87 LYS A CA 1
ATOM 737 C C . LYS A 1 87 ? 14.412 -3.671 -17.986 1.00 92.94 87 LYS A C 1
ATOM 739 O O . LYS A 1 87 ? 15.253 -4.382 -18.535 1.00 92.94 87 LYS A O 1
ATOM 744 N N . SER A 1 88 ? 13.104 -3.880 -18.072 1.00 92.00 88 SER A N 1
ATOM 745 C CA . SER A 1 88 ? 12.517 -5.060 -18.706 1.00 92.00 88 SER A CA 1
ATOM 746 C C . SER A 1 88 ? 12.179 -4.848 -20.182 1.00 92.00 88 SER A C 1
ATOM 748 O O . SER A 1 88 ? 12.269 -5.793 -20.965 1.00 92.00 88 SER A O 1
ATOM 750 N N . ASN A 1 89 ? 11.824 -3.620 -20.569 1.00 93.31 89 ASN A N 1
ATOM 751 C CA . ASN A 1 89 ? 11.234 -3.321 -21.876 1.00 93.31 89 ASN A CA 1
ATOM 752 C C . ASN A 1 89 ? 12.059 -2.338 -22.719 1.00 93.31 89 ASN A C 1
ATOM 754 O O . ASN A 1 89 ? 11.951 -2.344 -23.945 1.00 93.31 89 ASN A O 1
ATOM 758 N N . CYS A 1 90 ? 12.917 -1.522 -22.103 1.00 92.81 90 CYS A N 1
ATOM 759 C CA . CYS A 1 90 ? 13.689 -0.508 -22.816 1.00 92.81 90 CYS A CA 1
ATOM 760 C C . CYS A 1 90 ? 15.129 -0.985 -23.098 1.00 92.81 90 CYS A C 1
ATOM 762 O O . CYS A 1 90 ? 15.794 -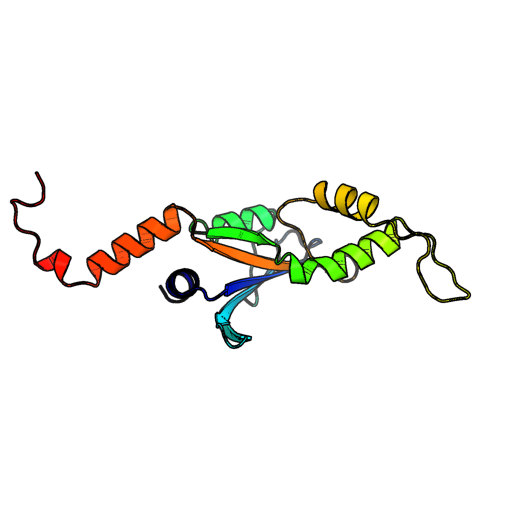1.536 -22.217 1.00 92.81 90 CYS A O 1
ATOM 764 N N . PRO A 1 91 ? 15.680 -0.739 -24.302 1.00 91.38 91 PRO A N 1
ATOM 765 C CA . PRO A 1 91 ? 17.097 -0.958 -24.569 1.00 91.38 91 PRO A CA 1
ATOM 766 C C . PRO A 1 91 ? 17.977 -0.069 -23.685 1.00 91.38 91 PRO A C 1
ATOM 768 O O . PRO A 1 91 ? 17.756 1.140 -23.598 1.00 91.38 91 PRO A O 1
ATOM 771 N N . TYR A 1 92 ? 19.007 -0.658 -23.078 1.00 92.56 92 TYR A N 1
ATOM 772 C CA . TYR A 1 92 ? 20.015 0.077 -22.316 1.00 92.56 92 TYR A CA 1
ATOM 773 C C . TYR A 1 92 ? 21.160 0.545 -23.220 1.00 92.56 92 TYR A C 1
ATOM 775 O O . TYR A 1 92 ? 21.768 -0.266 -23.927 1.00 92.56 92 TYR A O 1
ATOM 783 N N . ASP A 1 93 ? 21.477 1.836 -23.176 1.00 93.62 93 ASP A N 1
ATOM 784 C CA . ASP A 1 93 ? 22.627 2.413 -23.863 1.00 93.62 93 ASP A CA 1
ATOM 785 C C . ASP A 1 93 ? 23.817 2.558 -22.904 1.00 93.62 93 ASP A C 1
ATOM 787 O O . ASP A 1 93 ? 23.811 3.354 -21.968 1.00 93.62 93 ASP A O 1
ATOM 791 N N . ASN A 1 94 ? 24.878 1.791 -23.167 1.00 91.94 94 ASN A N 1
ATOM 792 C CA . ASN A 1 94 ? 26.091 1.796 -22.351 1.00 91.94 94 ASN A CA 1
ATOM 793 C C . ASN A 1 94 ? 26.935 3.074 -22.508 1.00 91.94 94 ASN A C 1
ATOM 795 O O . ASN A 1 94 ? 27.798 3.318 -21.665 1.00 91.94 94 ASN A O 1
ATOM 799 N N . GLU A 1 95 ? 26.756 3.853 -23.581 1.00 91.88 95 GLU A N 1
ATOM 800 C CA . GLU A 1 95 ? 27.525 5.086 -23.801 1.00 91.88 95 GLU A CA 1
ATOM 801 C C . GLU A 1 95 ? 26.994 6.238 -22.946 1.00 91.88 95 GLU A C 1
ATOM 803 O O . GLU A 1 95 ? 27.774 6.992 -22.360 1.00 91.88 95 GLU A O 1
ATOM 808 N N . THR A 1 96 ? 25.669 6.356 -22.862 1.00 88.56 96 THR A N 1
ATOM 809 C CA . THR A 1 96 ? 24.976 7.385 -22.073 1.00 88.56 96 THR A CA 1
ATOM 810 C C . THR A 1 96 ? 24.667 6.927 -20.650 1.00 88.56 96 THR A C 1
ATOM 812 O O . THR A 1 96 ? 24.601 7.751 -19.741 1.00 88.56 96 THR A O 1
ATOM 815 N N . GLY A 1 97 ? 24.551 5.616 -20.433 1.00 90.19 97 GLY A N 1
ATOM 816 C CA . GLY A 1 97 ? 24.178 5.026 -19.153 1.00 90.19 97 GLY A CA 1
ATOM 817 C C . GLY A 1 97 ? 22.672 5.057 -18.879 1.00 90.19 97 GLY A C 1
ATOM 818 O O . GLY A 1 97 ? 22.273 4.905 -17.723 1.00 90.19 97 GLY A O 1
ATOM 819 N N . GLU A 1 98 ? 21.847 5.249 -19.910 1.00 89.19 98 GLU A N 1
ATOM 820 C CA . GLU A 1 98 ? 20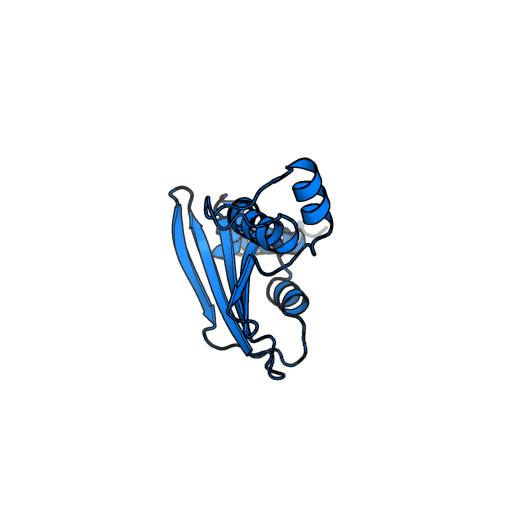.402 5.470 -19.808 1.00 89.19 98 GLU A CA 1
ATOM 821 C C . GLU A 1 98 ? 19.588 4.421 -20.586 1.00 89.19 98 GLU A C 1
ATOM 823 O O . GLU A 1 98 ? 20.074 3.763 -21.508 1.00 89.19 98 GLU A O 1
ATOM 828 N N . TYR A 1 99 ? 18.315 4.273 -20.211 1.00 90.38 99 TYR A N 1
ATOM 829 C CA . TYR A 1 99 ? 17.340 3.493 -20.973 1.00 90.38 99 TYR A CA 1
ATOM 830 C C . TYR A 1 99 ? 16.716 4.353 -22.072 1.00 90.38 99 TYR A C 1
ATOM 832 O O . TYR A 1 99 ? 16.254 5.465 -21.813 1.00 90.38 99 TYR A O 1
ATOM 840 N N . LEU A 1 100 ? 16.678 3.824 -23.293 1.00 89.38 100 LEU A N 1
ATOM 841 C CA . LEU A 1 100 ? 16.128 4.504 -24.463 1.00 89.38 100 LEU A CA 1
ATOM 842 C C . LEU A 1 100 ? 14.673 4.095 -24.720 1.00 89.38 100 LEU A C 1
ATOM 844 O O . LEU A 1 100 ? 14.262 2.997 -24.361 1.00 89.38 100 LEU A O 1
ATOM 848 N N . TYR A 1 101 ? 13.927 4.945 -25.430 1.00 87.88 101 TYR A N 1
ATOM 849 C CA . TYR A 1 101 ? 12.566 4.645 -25.904 1.00 87.88 101 TYR A CA 1
ATOM 850 C C . TYR A 1 101 ? 11.563 4.333 -24.780 1.00 87.88 101 TYR A C 1
ATOM 852 O O . TYR A 1 101 ? 10.783 3.395 -24.887 1.00 87.88 101 TYR A O 1
ATOM 860 N N . PHE A 1 102 ? 11.581 5.115 -23.697 1.00 91.50 102 PHE A N 1
ATOM 861 C CA . PHE A 1 102 ? 10.491 5.071 -22.724 1.00 91.50 102 PHE A CA 1
ATOM 862 C C . PHE A 1 102 ? 9.244 5.725 -23.326 1.00 91.50 102 PHE A C 1
ATOM 864 O O . PHE A 1 102 ? 9.249 6.931 -23.590 1.00 91.50 102 PHE A O 1
ATOM 871 N N . ASP A 1 103 ? 8.203 4.925 -23.530 1.00 94.06 103 ASP A N 1
ATOM 872 C CA . ASP A 1 103 ? 6.882 5.386 -23.935 1.00 94.06 103 ASP A CA 1
ATOM 873 C C . ASP A 1 103 ? 5.921 5.331 -22.741 1.00 94.06 103 ASP A C 1
ATOM 875 O O . ASP A 1 103 ? 5.840 4.326 -22.035 1.00 94.06 103 ASP A O 1
ATOM 879 N N . HIS A 1 104 ? 5.229 6.442 -22.486 1.00 93.88 104 HIS A N 1
ATOM 880 C CA . HIS A 1 104 ? 4.333 6.558 -21.338 1.00 93.88 104 HIS A CA 1
ATOM 881 C C . HIS A 1 104 ? 3.019 5.795 -21.554 1.00 93.88 104 HIS A C 1
ATOM 883 O O . HIS A 1 104 ? 2.453 5.297 -20.587 1.00 93.88 104 HIS A O 1
ATOM 889 N N . GLU A 1 105 ? 2.504 5.705 -22.783 1.00 96.31 105 GLU A N 1
ATOM 890 C CA . GLU A 1 105 ? 1.258 4.975 -23.045 1.00 96.31 105 GLU A CA 1
ATOM 891 C C . GLU A 1 105 ? 1.491 3.471 -22.869 1.00 96.31 105 GLU A C 1
ATOM 893 O O . GLU A 1 105 ? 0.733 2.822 -22.151 1.00 96.31 105 GLU A O 1
ATOM 898 N N . GLU A 1 106 ? 2.593 2.939 -23.409 1.00 96.56 106 GLU A N 1
ATOM 899 C CA . GLU A 1 106 ? 2.965 1.528 -23.215 1.00 96.56 106 GLU A CA 1
ATOM 900 C C . GLU A 1 106 ? 3.249 1.198 -21.738 1.00 96.56 106 GLU A C 1
ATOM 902 O O . GLU A 1 106 ? 2.875 0.129 -21.252 1.00 96.56 106 GLU A O 1
ATOM 907 N N . PHE A 1 107 ? 3.876 2.125 -21.001 1.00 96.69 107 PHE A N 1
ATOM 908 C CA . PHE A 1 107 ? 4.089 1.974 -19.561 1.00 96.69 107 PHE A CA 1
ATOM 909 C C . PHE A 1 107 ? 2.767 1.873 -18.792 1.00 96.69 107 PHE A C 1
ATOM 911 O O . PHE A 1 107 ? 2.618 0.983 -17.958 1.00 96.69 107 PHE A O 1
ATOM 918 N N . GLU A 1 108 ? 1.799 2.747 -19.073 1.00 96.88 108 GLU A N 1
ATOM 919 C CA . GLU A 1 108 ? 0.489 2.704 -18.415 1.00 96.88 108 GLU A CA 1
ATOM 920 C C . GLU A 1 108 ? -0.299 1.443 -18.790 1.00 96.88 108 GLU A C 1
ATOM 922 O O . GLU A 1 108 ? -0.962 0.853 -17.938 1.00 96.88 108 GLU A O 1
ATOM 927 N N . GLU A 1 109 ? -0.220 0.979 -20.040 1.00 97.25 109 GLU A N 1
ATOM 928 C CA . GLU A 1 109 ? -0.812 -0.303 -20.446 1.00 97.25 109 GLU A CA 1
ATOM 929 C C . GLU A 1 109 ? -0.213 -1.466 -19.649 1.00 97.25 109 GLU A C 1
ATOM 931 O O . GLU A 1 109 ? -0.958 -2.235 -19.043 1.00 97.25 109 GLU A O 1
ATOM 936 N N . TRP A 1 110 ? 1.118 -1.541 -19.559 1.00 97.06 110 TRP A N 1
ATOM 937 C CA . TRP A 1 110 ? 1.811 -2.535 -18.737 1.00 97.06 110 TRP A CA 1
ATOM 938 C C . TRP A 1 110 ? 1.414 -2.440 -17.259 1.00 97.06 110 TRP A C 1
ATOM 940 O O . TRP A 1 110 ? 1.130 -3.453 -16.619 1.00 97.06 110 TRP A O 1
ATOM 950 N N . ARG A 1 111 ? 1.335 -1.222 -16.717 1.00 96.62 111 ARG A N 1
ATOM 951 C CA . ARG A 1 111 ? 0.970 -0.956 -15.322 1.00 96.62 111 ARG A CA 1
ATOM 952 C C . ARG A 1 111 ? -0.447 -1.428 -14.991 1.00 96.62 111 ARG A C 1
ATOM 954 O O . ARG A 1 111 ? -0.677 -1.947 -13.901 1.00 96.62 111 ARG A O 1
ATOM 961 N N . ASN A 1 112 ? -1.380 -1.294 -15.934 1.00 95.88 112 ASN A N 1
ATOM 962 C CA . ASN A 1 112 ? -2.765 -1.755 -15.795 1.00 95.88 112 ASN A CA 1
ATOM 963 C C . ASN A 1 112 ? -2.908 -3.287 -15.810 1.00 95.88 112 ASN A C 1
ATOM 965 O O . ASN A 1 112 ? -3.938 -3.805 -15.380 1.00 95.88 112 ASN A O 1
ATOM 969 N N . GLU A 1 113 ? -1.904 -4.021 -16.296 1.00 96.62 113 GLU A N 1
ATOM 970 C CA . GLU A 1 113 ? -1.880 -5.489 -16.260 1.00 96.62 113 GLU A CA 1
ATOM 971 C C . GLU A 1 113 ? -1.323 -6.047 -14.938 1.00 96.62 113 GLU A C 1
ATOM 973 O O . GLU A 1 113 ? -1.429 -7.251 -14.678 1.00 96.62 113 GLU A O 1
ATOM 978 N N . LEU A 1 114 ? -0.735 -5.195 -14.090 1.00 95.94 114 LEU A N 1
ATOM 979 C CA . LEU A 1 114 ? -0.150 -5.612 -12.821 1.00 95.94 114 LEU A CA 1
ATOM 980 C C . LEU A 1 114 ? -1.221 -5.951 -11.764 1.00 95.94 114 LEU A C 1
ATOM 982 O O . LEU A 1 114 ? -2.284 -5.331 -11.734 1.00 95.94 114 LEU A O 1
ATOM 986 N N . PRO A 1 115 ? -0.941 -6.882 -10.828 1.00 95.56 115 PRO A N 1
ATOM 987 C CA . PRO A 1 115 ? -1.876 -7.224 -9.754 1.00 95.56 115 PRO A CA 1
ATOM 988 C C . PRO A 1 115 ? -2.205 -6.034 -8.845 1.00 95.56 115 PRO A C 1
ATOM 990 O O . PRO A 1 115 ? -1.299 -5.298 -8.464 1.00 95.56 115 PRO A O 1
ATOM 993 N N . ASP A 1 116 ? -3.461 -5.890 -8.411 1.00 94.88 116 ASP A N 1
ATOM 994 C CA . ASP A 1 116 ? -3.919 -4.787 -7.537 1.00 94.88 116 ASP A CA 1
ATOM 995 C C . ASP A 1 116 ? -3.091 -4.629 -6.251 1.00 94.88 116 ASP A C 1
ATOM 997 O O . ASP A 1 116 ? -2.915 -3.524 -5.739 1.00 94.88 116 ASP A O 1
ATOM 1001 N N . ILE A 1 117 ? -2.590 -5.746 -5.720 1.00 96.31 117 ILE A N 1
ATOM 1002 C CA . ILE A 1 117 ? -1.661 -5.796 -4.594 1.00 96.31 117 ILE A CA 1
ATOM 1003 C C . ILE A 1 117 ? -0.380 -6.451 -5.091 1.00 96.31 117 ILE A C 1
ATOM 1005 O O . ILE A 1 117 ? -0.377 -7.605 -5.516 1.00 96.31 117 ILE A O 1
ATOM 1009 N N . ARG A 1 118 ? 0.719 -5.709 -5.003 1.00 96.31 118 ARG A N 1
ATOM 1010 C CA . ARG A 1 118 ? 2.030 -6.126 -5.495 1.00 96.31 118 ARG A CA 1
ATOM 1011 C C . ARG A 1 118 ? 3.145 -5.479 -4.686 1.00 96.31 118 ARG A C 1
ATOM 1013 O O . ARG A 1 118 ? 2.934 -4.466 -4.010 1.00 96.31 118 ARG A O 1
ATOM 1020 N N . ALA A 1 119 ? 4.321 -6.086 -4.739 1.00 97.62 119 ALA A N 1
ATOM 1021 C CA . ALA A 1 119 ? 5.531 -5.508 -4.178 1.00 97.62 119 ALA A CA 1
ATOM 1022 C C . ALA A 1 119 ? 5.986 -4.331 -5.054 1.00 97.62 119 ALA A C 1
ATOM 1024 O O . ALA A 1 119 ? 5.874 -4.404 -6.274 1.00 97.62 119 ALA A O 1
ATOM 1025 N N . TYR A 1 120 ? 6.501 -3.258 -4.449 1.00 97.50 120 TYR A N 1
ATOM 1026 C CA . TYR A 1 120 ? 7.125 -2.164 -5.211 1.00 97.50 120 TYR A CA 1
ATOM 1027 C C . TYR A 1 120 ? 8.578 -2.482 -5.570 1.00 97.50 120 TYR A C 1
ATOM 1029 O O . TYR A 1 120 ? 9.175 -1.846 -6.432 1.00 97.50 120 TYR A O 1
ATOM 1037 N N . SER A 1 121 ? 9.200 -3.421 -4.858 1.00 96.56 121 SER A N 1
ATOM 1038 C CA . SER A 1 121 ? 10.552 -3.864 -5.165 1.00 96.56 121 SER A CA 1
ATOM 1039 C C . SER A 1 121 ? 10.813 -5.260 -4.630 1.00 96.56 121 SER A C 1
ATOM 1041 O O . SER A 1 121 ? 10.221 -5.692 -3.640 1.00 96.56 121 SER A O 1
ATOM 1043 N N . ASN A 1 122 ? 11.761 -5.934 -5.272 1.00 96.38 122 ASN A N 1
ATOM 1044 C CA . ASN A 1 122 ? 12.281 -7.211 -4.829 1.00 96.38 122 ASN A CA 1
ATOM 1045 C C . ASN A 1 122 ? 13.798 -7.107 -4.597 1.00 96.38 122 ASN A C 1
ATOM 1047 O O . ASN A 1 122 ? 14.576 -6.776 -5.498 1.00 96.38 122 ASN A O 1
ATOM 1051 N N . SER A 1 123 ? 14.232 -7.416 -3.378 1.00 95.19 123 SER A N 1
ATOM 1052 C CA . SER A 1 123 ? 15.644 -7.464 -3.014 1.00 95.19 123 SER A CA 1
ATOM 1053 C C . SER A 1 123 ? 16.250 -8.818 -3.374 1.00 95.19 123 SER A C 1
ATOM 1055 O O . SER A 1 123 ? 16.087 -9.808 -2.659 1.00 95.19 123 SER A O 1
ATOM 1057 N N . SER A 1 124 ? 17.029 -8.838 -4.460 1.00 91.62 124 SER A N 1
ATOM 1058 C CA . SER A 1 124 ? 17.891 -9.964 -4.878 1.00 91.62 124 SER A CA 1
ATOM 1059 C C . SER A 1 124 ? 17.174 -11.303 -5.105 1.00 91.62 124 SER A C 1
ATOM 1061 O O . SER A 1 124 ? 17.768 -12.365 -4.935 1.00 91.62 124 SER A O 1
ATOM 1063 N N . GLY A 1 125 ? 15.900 -11.278 -5.481 1.00 92.69 125 GLY A N 1
ATOM 1064 C CA . GLY A 1 125 ? 15.064 -12.468 -5.633 1.00 92.69 125 GLY A CA 1
ATOM 1065 C C . GLY A 1 125 ? 14.633 -13.095 -4.306 1.00 92.69 125 GLY A C 1
ATOM 1066 O O . GLY A 1 125 ? 14.092 -14.198 -4.321 1.00 92.69 125 GLY A O 1
ATOM 1067 N N . GLU A 1 126 ? 14.908 -12.459 -3.161 1.00 94.69 126 GLU A N 1
ATOM 1068 C CA . GLU A 1 126 ? 14.717 -13.062 -1.837 1.00 94.69 126 GLU A CA 1
ATOM 1069 C C . GLU A 1 126 ? 13.614 -12.422 -1.003 1.00 94.69 126 GLU A C 1
ATOM 1071 O O . GLU A 1 126 ? 12.960 -13.148 -0.247 1.00 94.69 126 GLU A O 1
ATOM 1076 N N . VAL A 1 127 ? 13.450 -11.101 -1.100 1.00 96.88 127 VAL A N 1
ATOM 1077 C CA . VAL A 1 127 ? 12.512 -10.345 -0.266 1.00 96.88 127 VAL A CA 1
ATOM 1078 C C . VAL A 1 127 ? 11.672 -9.416 -1.125 1.00 96.88 127 VAL A C 1
ATOM 1080 O O . VAL A 1 127 ? 12.231 -8.545 -1.786 1.00 96.88 127 VAL A O 1
ATOM 1083 N N . ASP A 1 128 ? 10.357 -9.597 -1.086 1.00 97.62 128 ASP A N 1
ATOM 1084 C CA . ASP A 1 128 ? 9.391 -8.664 -1.664 1.00 97.62 128 ASP A CA 1
ATOM 1085 C C . ASP A 1 128 ? 9.043 -7.586 -0.638 1.00 97.62 128 ASP A C 1
ATOM 1087 O O . ASP A 1 128 ? 8.733 -7.895 0.515 1.00 97.62 128 ASP A O 1
ATOM 1091 N N . HIS A 1 129 ? 9.100 -6.327 -1.066 1.00 98.31 129 HIS A N 1
ATOM 1092 C CA . HIS A 1 129 ? 8.784 -5.162 -0.248 1.00 98.31 129 HIS A CA 1
ATOM 1093 C C . HIS A 1 129 ? 7.455 -4.554 -0.683 1.00 98.31 129 HIS A C 1
ATOM 1095 O O . HIS A 1 129 ? 7.252 -4.234 -1.856 1.00 98.31 129 HIS A O 1
ATOM 1101 N N . TYR A 1 130 ? 6.564 -4.348 0.277 1.00 98.38 130 TYR A N 1
ATOM 1102 C CA . TYR A 1 130 ? 5.229 -3.810 0.060 1.00 98.38 130 TYR A CA 1
ATOM 1103 C C . TYR A 1 130 ? 5.059 -2.492 0.799 1.00 98.38 130 TYR A C 1
ATOM 1105 O O . TYR A 1 130 ? 5.521 -2.339 1.933 1.00 98.38 130 TYR A O 1
ATOM 1113 N N . ARG A 1 131 ? 4.318 -1.572 0.182 1.00 98.31 131 ARG A N 1
ATOM 1114 C CA . ARG A 1 131 ? 3.807 -0.376 0.840 1.00 98.31 131 ARG A CA 1
ATOM 1115 C C . ARG A 1 131 ? 2.366 -0.134 0.401 1.00 98.31 131 ARG A C 1
ATOM 1117 O O . ARG A 1 131 ? 2.085 0.227 -0.733 1.00 98.31 131 ARG A O 1
ATOM 1124 N N . LEU A 1 132 ? 1.439 -0.382 1.311 1.00 98.38 132 LEU A N 1
ATOM 1125 C CA . LEU A 1 132 ? 0.015 -0.431 1.018 1.00 98.38 132 LEU A CA 1
ATOM 1126 C C . LEU A 1 132 ? -0.716 0.657 1.796 1.00 98.38 132 LEU A C 1
ATOM 1128 O O . LEU A 1 132 ? -0.478 0.842 2.989 1.00 98.38 132 LEU A O 1
ATOM 1132 N N . LYS A 1 133 ? -1.629 1.353 1.129 1.00 97.94 133 LYS A N 1
ATOM 1133 C CA . LYS A 1 133 ? -2.539 2.324 1.723 1.00 97.94 133 LYS A CA 1
ATOM 1134 C C . LYS A 1 133 ? -3.836 1.628 2.124 1.00 97.94 133 LYS A C 1
ATOM 1136 O O . LYS A 1 133 ? -4.445 0.922 1.321 1.00 97.94 133 LYS A O 1
ATOM 1141 N N . LEU A 1 134 ? -4.240 1.817 3.379 1.00 97.81 134 LEU A N 1
ATOM 1142 C CA . LEU A 1 134 ? -5.473 1.263 3.929 1.00 97.81 134 LEU A CA 1
ATOM 1143 C C . LEU A 1 134 ? -6.524 2.367 4.005 1.00 97.81 134 LEU A C 1
ATOM 1145 O O . LEU A 1 134 ? -6.286 3.422 4.595 1.00 97.81 134 LEU A O 1
ATOM 1149 N N . THR A 1 135 ? -7.703 2.097 3.463 1.00 97.12 135 THR A N 1
ATOM 1150 C CA . THR A 1 135 ? -8.880 2.966 3.566 1.00 97.12 135 THR A CA 1
ATOM 1151 C C . THR A 1 135 ? -10.006 2.218 4.267 1.00 97.12 135 THR A C 1
ATOM 1153 O O . THR A 1 135 ? -10.020 0.990 4.307 1.00 97.12 135 THR A O 1
ATOM 1156 N N . LEU A 1 136 ? -10.946 2.937 4.884 1.00 97.12 136 LEU A N 1
ATOM 1157 C CA . LEU A 1 136 ? -12.091 2.288 5.519 1.00 97.12 136 LEU A CA 1
ATOM 1158 C C . LEU A 1 136 ? -13.000 1.687 4.450 1.00 97.12 136 LEU A C 1
ATOM 1160 O O . LEU A 1 136 ? -13.476 2.400 3.571 1.00 97.12 136 LEU A O 1
ATOM 1164 N N . ASN A 1 137 ? -13.282 0.393 4.583 1.00 96.50 137 ASN A N 1
ATOM 1165 C CA . ASN A 1 137 ? -14.383 -0.224 3.862 1.00 96.50 137 ASN A CA 1
ATOM 1166 C C . ASN A 1 137 ? -15.668 -0.142 4.700 1.00 96.50 137 ASN A C 1
ATOM 1168 O O . ASN A 1 137 ? -15.674 0.302 5.854 1.00 96.50 137 ASN A O 1
ATOM 1172 N N . ARG A 1 138 ? -16.770 -0.663 4.153 1.00 96.62 138 ARG A N 1
ATOM 1173 C CA . ARG A 1 138 ? -18.077 -0.634 4.824 1.00 96.62 138 ARG A CA 1
ATOM 1174 C C . ARG A 1 138 ? -18.082 -1.275 6.219 1.00 96.62 138 ARG A C 1
ATOM 1176 O O . ARG A 1 138 ? -18.822 -0.830 7.092 1.00 96.62 138 ARG A O 1
ATOM 1183 N N . ILE A 1 139 ? -17.302 -2.334 6.432 1.00 95.25 139 ILE A N 1
ATOM 1184 C CA . ILE A 1 139 ? -17.195 -3.004 7.737 1.00 95.25 139 ILE A CA 1
ATOM 1185 C C . ILE A 1 139 ? -16.472 -2.089 8.729 1.00 95.25 139 ILE A C 1
ATOM 1187 O O . ILE A 1 139 ? -16.934 -1.950 9.861 1.00 95.25 139 ILE A O 1
ATOM 1191 N N . GLY A 1 140 ? -15.376 -1.452 8.305 1.00 95.19 140 GLY A N 1
ATOM 1192 C CA . GLY A 1 140 ? -14.642 -0.484 9.120 1.00 95.19 140 GLY A CA 1
ATOM 1193 C C . GLY A 1 140 ? -15.496 0.717 9.526 1.00 95.19 140 GLY A C 1
ATOM 1194 O O . GLY A 1 140 ? -15.522 1.074 10.702 1.00 95.19 140 GLY A O 1
ATOM 1195 N N . GLU A 1 141 ? -16.258 1.284 8.588 1.00 94.56 141 GLU A N 1
ATOM 1196 C CA . GLU A 1 141 ? -17.199 2.382 8.861 1.00 94.56 141 GLU A CA 1
ATOM 1197 C C . GLU A 1 141 ? -18.243 2.006 9.923 1.00 94.56 141 GLU A C 1
ATOM 1199 O O . GLU A 1 141 ? -18.434 2.735 10.894 1.00 94.56 141 GLU A O 1
ATOM 1204 N N . ILE A 1 142 ? -18.904 0.852 9.762 1.00 94.38 142 ILE A N 1
ATOM 1205 C CA . ILE A 1 142 ? -19.934 0.381 10.704 1.00 94.38 142 ILE A CA 1
ATOM 1206 C C . ILE A 1 142 ? -19.326 0.126 12.084 1.00 94.38 142 ILE A C 1
ATOM 1208 O O . ILE A 1 142 ? -19.949 0.431 13.101 1.00 94.38 142 ILE A O 1
ATOM 1212 N N . PHE A 1 143 ? -18.121 -0.446 12.132 1.00 92.44 143 PHE A N 1
ATOM 1213 C CA . PHE A 1 143 ? -17.432 -0.680 13.394 1.00 92.44 143 PHE A CA 1
ATOM 1214 C C . PHE A 1 143 ? -17.166 0.638 14.128 1.00 92.44 143 PHE A C 1
ATOM 1216 O O . PHE A 1 143 ? -17.466 0.724 15.314 1.00 92.44 143 PHE A O 1
ATOM 1223 N N . LEU A 1 144 ? -16.677 1.669 13.430 1.00 91.50 144 LEU A N 1
ATOM 1224 C CA . LEU A 1 144 ? -16.473 2.999 14.009 1.00 91.50 144 LEU A CA 1
ATOM 1225 C C . LEU A 1 144 ? -17.775 3.649 14.484 1.00 91.50 144 LEU A C 1
ATOM 1227 O O . LEU A 1 144 ? -17.800 4.272 15.541 1.00 91.50 144 LEU A O 1
ATOM 1231 N N . GLU A 1 145 ? -18.860 3.526 13.720 1.00 90.81 145 GLU A N 1
ATOM 1232 C CA . GLU A 1 145 ? -20.171 4.044 14.124 1.00 90.81 145 GLU A CA 1
ATOM 1233 C C . GLU A 1 145 ? -20.646 3.386 15.428 1.00 90.81 145 GLU A C 1
ATOM 1235 O O . GLU A 1 145 ? -21.070 4.077 16.356 1.00 90.81 145 GLU A O 1
ATOM 1240 N N . LEU A 1 146 ? -20.512 2.060 15.526 1.00 90.06 146 LEU A N 1
ATOM 1241 C CA . LEU A 1 146 ? -20.849 1.305 16.729 1.00 90.06 146 LEU A CA 1
ATOM 1242 C C . LEU A 1 146 ? -19.949 1.681 17.916 1.00 90.06 146 LEU A C 1
ATOM 1244 O O . LEU A 1 146 ? -20.462 1.872 19.015 1.00 90.06 146 LEU A O 1
ATOM 1248 N N . ASP A 1 147 ? -18.636 1.798 17.702 1.00 89.38 147 ASP A N 1
ATOM 1249 C CA . ASP A 1 147 ? -17.653 2.195 18.722 1.00 89.38 147 ASP A CA 1
ATOM 1250 C C . ASP A 1 147 ? -18.018 3.574 19.301 1.00 89.38 147 ASP A C 1
ATOM 1252 O O . ASP A 1 147 ? -18.226 3.715 20.505 1.00 89.38 147 ASP A O 1
ATOM 1256 N N . ASN A 1 148 ? -18.266 4.562 18.433 1.00 86.94 148 ASN A N 1
ATOM 1257 C CA . ASN A 1 148 ? -18.702 5.906 18.825 1.00 86.94 148 ASN A CA 1
ATOM 1258 C C . ASN A 1 148 ? -20.050 5.906 19.566 1.00 86.94 148 ASN A C 1
ATOM 1260 O O . ASN A 1 148 ? -20.243 6.641 20.540 1.00 86.94 148 ASN A O 1
ATOM 1264 N N . PHE A 1 149 ? -21.009 5.094 19.115 1.00 87.00 149 PHE A N 1
ATOM 1265 C CA . PHE A 1 149 ? -22.299 4.953 19.789 1.00 87.00 149 PHE A CA 1
ATOM 1266 C C . PHE A 1 149 ? -22.147 4.388 21.208 1.00 87.00 149 PHE A C 1
ATOM 1268 O O . PHE A 1 149 ? -22.822 4.850 22.124 1.00 87.00 149 PHE A O 1
ATOM 1275 N N . LEU A 1 150 ? -21.246 3.422 21.403 1.00 86.31 150 LEU A N 1
ATOM 1276 C CA . LEU A 1 150 ? -20.969 2.819 22.709 1.00 86.31 150 LEU A CA 1
ATOM 1277 C C . LEU A 1 150 ? -20.170 3.745 23.637 1.00 86.31 150 LEU A C 1
ATOM 1279 O O . LEU A 1 150 ? -20.390 3.721 24.849 1.00 86.31 150 LEU A O 1
ATOM 1283 N N . GLU A 1 151 ? -19.250 4.545 23.093 1.00 82.88 151 GLU A N 1
ATOM 1284 C CA . GLU A 1 151 ? -18.456 5.510 23.864 1.00 82.88 151 GLU A CA 1
ATOM 1285 C C . GLU A 1 151 ? -19.260 6.747 24.278 1.00 82.88 151 GLU A C 1
ATOM 1287 O O . GLU A 1 151 ? -19.053 7.303 25.360 1.00 82.88 151 GLU A O 1
ATOM 1292 N N . THR A 1 152 ? -20.207 7.181 23.446 1.00 72.19 152 THR A N 1
ATOM 1293 C CA . THR A 1 152 ? -21.172 8.203 23.852 1.00 72.19 152 THR A CA 1
ATOM 1294 C C . THR A 1 152 ? -22.164 7.589 24.844 1.00 72.19 152 THR A C 1
ATOM 1296 O O . THR A 1 152 ? -22.694 6.506 24.623 1.00 72.19 152 THR A O 1
ATOM 1299 N N . GLU A 1 153 ? -22.503 8.284 25.936 1.00 58.84 153 GLU A N 1
ATOM 1300 C CA . GLU A 1 153 ? -23.484 7.816 26.943 1.00 58.84 153 GLU A CA 1
ATOM 1301 C C . GLU A 1 153 ? -24.907 7.555 26.378 1.00 58.84 153 GLU A C 1
ATOM 1303 O O . GLU A 1 153 ? -25.845 7.275 27.126 1.00 58.84 153 GLU A O 1
ATOM 1308 N N . SER A 1 154 ? -25.097 7.646 25.060 1.00 56.41 154 SER A N 1
ATOM 1309 C CA . SER A 1 154 ? -26.327 7.316 24.347 1.00 56.41 154 SER A CA 1
ATOM 1310 C C . SER A 1 154 ? -26.780 5.871 24.594 1.00 56.41 154 SER A C 1
ATOM 1312 O O . SER A 1 154 ? -27.977 5.647 24.763 1.00 56.41 154 SER A O 1
ATOM 1314 N N . PHE A 1 155 ? -25.852 4.918 24.758 1.00 55.56 155 PHE A N 1
ATOM 1315 C CA . PHE A 1 155 ? -26.188 3.531 25.104 1.00 55.56 155 PHE A CA 1
ATOM 1316 C C . PHE A 1 155 ? -26.868 3.398 26.479 1.00 55.56 155 PHE A C 1
ATOM 1318 O O . PHE A 1 155 ? -27.815 2.628 26.633 1.00 55.56 155 PHE A O 1
ATOM 1325 N N . TYR A 1 156 ? -26.442 4.180 27.477 1.00 53.34 156 TYR A N 1
ATOM 1326 C CA . TYR A 1 156 ? -27.041 4.159 28.820 1.00 53.34 156 TYR A CA 1
ATOM 1327 C C . TYR A 1 156 ? -28.377 4.918 28.908 1.00 53.34 156 TYR A C 1
ATOM 1329 O O . TYR A 1 156 ? -29.055 4.831 29.931 1.00 53.34 156 TYR A O 1
ATOM 1337 N N . ASN A 1 157 ? -28.764 5.641 27.851 1.00 58.53 157 ASN A N 1
ATOM 1338 C CA . ASN A 1 157 ? -29.996 6.429 27.777 1.00 58.53 157 ASN A CA 1
ATOM 1339 C C . ASN A 1 157 ? -31.073 5.815 26.863 1.00 58.53 157 ASN A C 1
ATOM 1341 O O . ASN A 1 157 ? -32.128 6.425 26.688 1.00 58.53 157 ASN A O 1
ATOM 1345 N N . LEU A 1 158 ? -30.838 4.623 26.302 1.00 59.03 158 LEU A N 1
ATOM 1346 C CA . LEU A 1 158 ? -31.853 3.883 25.551 1.00 59.03 158 LEU A CA 1
ATOM 1347 C C . LEU A 1 158 ? -33.010 3.505 26.486 1.00 59.03 158 LEU A C 1
ATOM 1349 O O . LEU A 1 158 ? -32.851 2.685 27.393 1.00 59.03 158 LEU A O 1
ATOM 1353 N N . ASN A 1 159 ? -34.188 4.089 26.264 1.00 58.31 159 ASN A N 1
ATOM 1354 C CA . ASN A 1 159 ? -35.411 3.646 26.928 1.00 58.31 159 ASN A CA 1
ATOM 1355 C C . ASN A 1 159 ? -36.040 2.496 26.127 1.00 58.31 159 ASN A C 1
ATOM 1357 O O . ASN A 1 159 ? -35.882 2.412 24.912 1.00 58.31 159 ASN A O 1
ATOM 1361 N N . GLU A 1 160 ? -36.842 1.642 26.776 1.00 57.50 160 GLU A N 1
ATOM 1362 C CA . GLU A 1 160 ? -37.562 0.522 26.125 1.00 57.50 160 GLU A CA 1
ATOM 1363 C C . GLU A 1 160 ? -38.431 0.935 24.913 1.00 57.50 160 GLU A C 1
ATOM 1365 O O . GLU A 1 160 ? -38.873 0.082 24.143 1.00 57.50 160 GLU A O 1
ATOM 1370 N N . ASN A 1 161 ? -38.682 2.233 24.721 1.00 59.91 161 ASN A N 1
ATOM 1371 C CA . ASN A 1 161 ? -39.457 2.766 23.604 1.00 59.91 161 ASN A CA 1
ATOM 1372 C C . ASN A 1 161 ? -38.642 3.009 22.321 1.00 59.91 161 ASN A C 1
ATOM 1374 O O . ASN A 1 161 ? -39.260 3.187 21.275 1.00 59.91 161 ASN A O 1
ATOM 1378 N N . ASP A 1 162 ? -37.307 2.984 22.377 1.00 59.59 162 ASP A N 1
ATOM 1379 C CA . ASP A 1 162 ? -36.432 3.293 21.233 1.00 59.59 162 ASP A CA 1
ATOM 1380 C C . ASP A 1 162 ? -36.102 2.054 20.369 1.00 59.59 162 ASP A C 1
ATOM 1382 O O . ASP A 1 162 ? -35.440 2.164 19.342 1.00 59.59 162 ASP A O 1
ATOM 1386 N N . ILE A 1 163 ? -36.580 0.864 20.769 1.00 56.84 163 ILE A N 1
ATOM 1387 C CA . ILE A 1 163 ? -36.305 -0.436 20.118 1.00 56.84 163 ILE A CA 1
ATOM 1388 C C . ILE A 1 163 ? -37.555 -0.971 19.373 1.00 56.84 163 ILE A C 1
ATOM 1390 O O . ILE A 1 163 ? -37.721 -2.176 19.189 1.00 56.84 163 ILE A O 1
ATOM 1394 N N . LYS A 1 164 ? -38.480 -0.096 18.955 1.00 43.09 164 LYS A N 1
ATOM 1395 C CA . LYS A 1 164 ? -39.669 -0.484 18.169 1.00 43.09 164 LYS A CA 1
ATOM 1396 C C . LYS A 1 164 ? -39.620 -0.021 16.724 1.00 43.09 164 LYS A C 1
ATOM 1398 O O . LYS A 1 164 ? -39.346 1.174 16.501 1.00 43.09 164 LYS A O 1
#

Secondary structure (DSSP, 8-state):
-HHHHHHHTT-EEEEEEEE-TT-TT-EEEEEEEEE-TT--EEEEEEEEEEE-TT--HHHHHHHH-TTEEEEE-HHHHHHHHHHHHHHHHSPEETTTTEE----HHHHHHHHHTS-SS--SEEETTTEEEEEEEEEE-HHHHHHHHHHHHHHSTTGGG--TTTT-

pLDDT: mean 91.22, std 10.6, range [43.09, 98.38]

Sequence (164 aa):
MPWMDAINNGDDVILEADEWVNKSSGRGSFILKIIDSNQKEKIVIEWPYAYFGMQSYEDVFRRLFPWADIHIDDDFYYDYEVDEYKKSNCPYDNETGEYLYFDHEEFEEWRNELPDIRAYSNSSGEVDHYRLKLTLNRIGEIFLELDNFLETESFYNLNENDIK